Protein AF-0000000074520640 (afdb_homodimer)

Structure (mmCIF, N/CA/C/O backbone):
data_AF-0000000074520640-model_v1
#
loop_
_entity.id
_entity.type
_entity.pdbx_description
1 polymer 'Transcriptional regulator, AbrB family'
#
loop_
_atom_site.group_PDB
_atom_site.id
_atom_site.type_symbol
_atom_site.label_atom_id
_atom_site.label_alt_id
_atom_site.label_comp_id
_atom_site.label_asym_id
_atom_site.label_entity_id
_atom_site.label_seq_id
_atom_site.pdbx_PDB_ins_code
_atom_site.Cartn_x
_atom_site.Cartn_y
_atom_site.Cartn_z
_atom_site.occupancy
_atom_site.B_iso_or_equiv
_atom_site.auth_seq_id
_atom_site.auth_comp_id
_atom_site.auth_asym_id
_atom_site.auth_atom_id
_atom_site.pdbx_PDB_model_num
ATOM 1 N N . MET A 1 1 ? 6.32 -0.187 -14 1 83 1 MET A N 1
ATOM 2 C CA . MET A 1 1 ? 6.047 1.155 -13.492 1 83 1 MET A CA 1
ATOM 3 C C . MET A 1 1 ? 6.273 1.226 -11.992 1 83 1 MET A C 1
ATOM 5 O O . MET A 1 1 ? 5.922 0.298 -11.258 1 83 1 MET A O 1
ATOM 9 N N . THR A 1 2 ? 7.105 2.295 -11.57 1 89 2 THR A N 1
ATOM 10 C CA . THR A 1 2 ? 7.406 2.463 -10.156 1 89 2 THR A CA 1
ATOM 11 C C . THR A 1 2 ? 6.969 3.844 -9.672 1 89 2 THR A C 1
ATOM 13 O O . THR A 1 2 ? 7.141 4.84 -10.383 1 89 2 THR A O 1
ATOM 16 N N . ALA A 1 3 ? 6.32 3.898 -8.547 1 92.44 3 ALA A N 1
ATOM 17 C CA . ALA A 1 3 ? 5.922 5.156 -7.914 1 92.44 3 ALA A CA 1
ATOM 18 C C . ALA A 1 3 ? 6.266 5.16 -6.43 1 92.44 3 ALA A C 1
ATOM 20 O O . ALA A 1 3 ? 6.297 4.105 -5.789 1 92.44 3 ALA A O 1
ATOM 21 N N . VAL A 1 4 ? 6.523 6.355 -5.918 1 92.44 4 VAL A N 1
ATOM 22 C CA . VAL A 1 4 ? 6.922 6.465 -4.52 1 92.44 4 VAL A C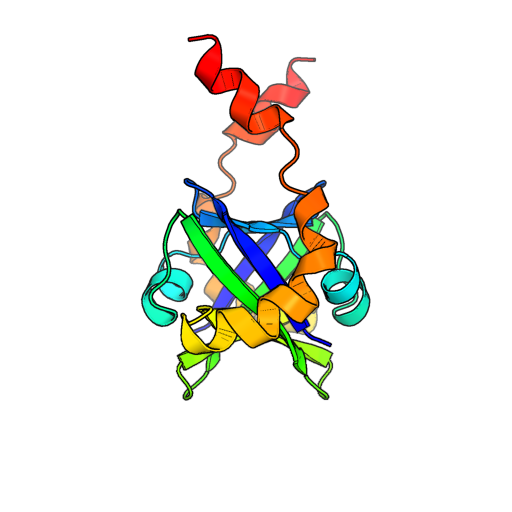A 1
ATOM 23 C C . VAL A 1 4 ? 5.863 7.242 -3.738 1 92.44 4 VAL A C 1
ATOM 25 O O . VAL A 1 4 ? 5.227 8.148 -4.277 1 92.44 4 VAL A O 1
ATOM 28 N N . ALA A 1 5 ? 5.625 6.82 -2.535 1 94.38 5 ALA A N 1
ATOM 29 C CA . ALA A 1 5 ? 4.703 7.512 -1.637 1 94.38 5 ALA A CA 1
ATOM 30 C C . ALA A 1 5 ? 5.25 7.543 -0.211 1 94.38 5 ALA A C 1
ATOM 32 O O . ALA A 1 5 ? 6.047 6.688 0.175 1 94.38 5 ALA A O 1
ATOM 33 N N . LYS A 1 6 ? 4.887 8.539 0.557 1 94.31 6 LYS A N 1
ATOM 34 C CA . LYS A 1 6 ? 5.324 8.711 1.939 1 94.31 6 LYS A CA 1
ATOM 35 C C . LYS A 1 6 ? 4.297 8.141 2.914 1 94.31 6 LYS A C 1
ATOM 37 O O . LYS A 1 6 ? 3.09 8.219 2.672 1 94.31 6 LYS A O 1
ATOM 42 N N . ILE A 1 7 ? 4.812 7.691 3.988 1 95.62 7 ILE A N 1
ATOM 43 C CA . ILE A 1 7 ? 3.936 7.203 5.047 1 95.62 7 ILE A CA 1
ATOM 44 C C . ILE A 1 7 ? 3.648 8.328 6.039 1 95.62 7 ILE A C 1
ATOM 46 O O . ILE A 1 7 ? 4.566 9.039 6.465 1 95.62 7 ILE A O 1
ATOM 50 N N . THR A 1 8 ? 2.383 8.508 6.328 1 94.38 8 THR A N 1
ATOM 51 C CA . THR A 1 8 ? 1.985 9.578 7.242 1 94.38 8 THR A CA 1
ATOM 52 C C . THR A 1 8 ? 2.127 9.125 8.695 1 94.38 8 THR A C 1
ATOM 54 O O . THR A 1 8 ? 2.42 7.957 8.961 1 94.38 8 THR A O 1
ATOM 57 N N . ALA A 1 9 ? 1.961 10.055 9.562 1 93.25 9 ALA A N 1
ATOM 58 C CA . ALA A 1 9 ? 2.068 9.812 11 1 93.25 9 ALA A CA 1
ATOM 59 C C . ALA A 1 9 ? 1.095 8.727 11.445 1 93.25 9 ALA A C 1
ATOM 61 O O . ALA A 1 9 ? 1.384 7.977 12.383 1 93.25 9 ALA A O 1
ATOM 62 N N . LYS A 1 10 ? -0.05 8.555 10.664 1 91.25 10 LYS A N 1
ATOM 63 C CA . LYS A 1 10 ? -1.094 7.609 11.055 1 91.25 10 LYS A CA 1
ATOM 64 C C . LYS A 1 10 ? -0.926 6.277 10.328 1 91.25 10 LYS A C 1
ATOM 66 O O . LYS A 1 10 ? -1.816 5.426 10.375 1 91.25 10 LYS A O 1
ATOM 71 N N . GLY A 1 11 ? 0.143 6.117 9.641 1 94.25 11 GLY A N 1
ATOM 72 C CA . GLY A 1 11 ? 0.408 4.863 8.953 1 94.25 11 GLY A CA 1
ATOM 73 C C . GLY A 1 11 ? -0.325 4.738 7.633 1 94.25 11 GLY A C 1
ATOM 74 O O . GLY A 1 11 ? -0.458 3.639 7.09 1 94.25 11 GLY A O 1
ATOM 75 N N . GLN A 1 12 ? -0.79 5.84 7.18 1 95.06 12 GLN A N 1
ATOM 76 C CA . GLN A 1 12 ? -1.474 5.871 5.891 1 95.06 12 GLN A CA 1
ATOM 77 C C . GLN A 1 12 ? -0.506 6.219 4.762 1 95.06 12 GLN A C 1
ATOM 79 O O . GLN A 1 12 ? 0.564 6.777 5.008 1 95.06 12 GLN A O 1
ATOM 84 N N . THR A 1 13 ? -0.908 5.832 3.627 1 96.56 13 THR A N 1
ATOM 85 C CA . THR A 1 13 ? -0.184 6.188 2.412 1 96.56 13 THR A CA 1
ATOM 86 C C . THR A 1 13 ? -1.148 6.391 1.247 1 96.56 13 THR A C 1
ATOM 88 O O . THR A 1 13 ? -2.307 5.973 1.314 1 96.56 13 THR A O 1
ATOM 91 N N . THR A 1 14 ? -0.686 7.07 0.344 1 95.5 14 THR A N 1
ATOM 92 C CA . THR A 1 14 ? -1.469 7.254 -0.874 1 95.5 14 THR A CA 1
ATOM 93 C C . THR A 1 14 ? -1.124 6.184 -1.905 1 95.5 14 THR A C 1
ATOM 95 O O . THR A 1 14 ? 0.043 5.82 -2.062 1 95.5 14 THR A O 1
ATOM 98 N N . ILE A 1 15 ? -2.141 5.656 -2.471 1 96.62 15 ILE A N 1
ATOM 99 C CA . ILE A 1 15 ? -1.939 4.824 -3.654 1 96.62 15 ILE A CA 1
ATOM 100 C C . ILE A 1 15 ? -1.907 5.703 -4.902 1 96.62 15 ILE A C 1
ATOM 102 O O . ILE A 1 15 ? -2.939 6.227 -5.324 1 96.62 15 ILE A O 1
ATOM 106 N N . PRO A 1 16 ? -0.761 5.875 -5.461 1 95.75 16 PRO A N 1
ATOM 107 C CA . PRO A 1 16 ? -0.67 6.738 -6.641 1 95.75 16 PRO A CA 1
ATOM 108 C C . PRO A 1 16 ? -1.698 6.387 -7.711 1 95.75 16 PRO A C 1
ATOM 110 O O . PRO A 1 16 ? -2.092 5.223 -7.836 1 95.75 16 PRO A O 1
ATOM 113 N N . ALA A 1 17 ? -2.098 7.324 -8.523 1 94 17 ALA A N 1
ATOM 114 C CA . ALA A 1 17 ? -3.16 7.164 -9.516 1 94 17 ALA A CA 1
ATOM 115 C C . ALA A 1 17 ? -2.826 6.055 -10.5 1 94 17 ALA A C 1
ATOM 117 O O . ALA A 1 17 ? -3.691 5.25 -10.859 1 94 17 ALA A O 1
ATOM 118 N N . ASP A 1 18 ? -1.598 6.02 -10.969 1 93.44 18 ASP A N 1
ATOM 119 C CA . ASP A 1 18 ? -1.176 5.008 -11.93 1 93.44 18 ASP A CA 1
ATOM 120 C C . ASP A 1 18 ? -1.261 3.607 -11.32 1 93.44 18 ASP A C 1
ATOM 122 O O . ASP A 1 18 ? -1.607 2.646 -12.016 1 93.44 18 ASP A O 1
ATOM 126 N N . ILE A 1 19 ? -0.91 3.529 -10.031 1 95.94 19 ILE A N 1
ATOM 127 C CA . ILE A 1 19 ? -0.968 2.252 -9.328 1 95.94 19 ILE A CA 1
ATOM 128 C C . ILE A 1 19 ? -2.424 1.831 -9.141 1 95.94 19 ILE A C 1
ATOM 130 O O . ILE A 1 19 ? -2.771 0.667 -9.352 1 95.94 19 ILE A O 1
ATOM 134 N N . ARG A 1 20 ? -3.273 2.836 -8.734 1 97.19 20 ARG A N 1
ATOM 135 C CA . ARG A 1 20 ? -4.695 2.547 -8.586 1 97.19 20 ARG A CA 1
ATOM 136 C C . ARG A 1 20 ? -5.293 2.049 -9.898 1 97.19 20 ARG A C 1
ATOM 138 O O . ARG A 1 20 ? -6.086 1.104 -9.906 1 97.19 20 ARG A O 1
ATOM 145 N N . ALA A 1 21 ? -4.938 2.684 -10.992 1 95.62 21 ALA A N 1
ATOM 146 C CA . ALA A 1 21 ? -5.422 2.279 -12.312 1 95.62 21 ALA A CA 1
ATOM 147 C C . ALA A 1 21 ? -4.988 0.856 -12.641 1 95.62 21 ALA A C 1
ATOM 149 O O . ALA A 1 21 ? -5.789 0.053 -13.125 1 95.62 21 ALA A O 1
ATOM 150 N N . ALA A 1 22 ? -3.721 0.539 -12.359 1 95.75 22 ALA A N 1
ATOM 151 C CA . ALA A 1 22 ? -3.172 -0.781 -12.664 1 95.75 22 ALA A CA 1
ATOM 152 C C . ALA A 1 22 ? -3.855 -1.863 -11.828 1 95.75 22 ALA A C 1
ATOM 154 O O . ALA A 1 22 ? -4.078 -2.977 -12.312 1 95.75 22 ALA A O 1
ATOM 155 N N . LEU A 1 23 ? -4.145 -1.538 -10.625 1 96.44 23 LEU A N 1
ATOM 156 C CA . LEU A 1 23 ? -4.777 -2.477 -9.703 1 96.44 23 LEU A CA 1
ATOM 157 C C . LEU A 1 23 ? -6.277 -2.549 -9.945 1 96.44 23 LEU A C 1
ATOM 159 O O . LEU A 1 23 ? -6.957 -3.422 -9.398 1 96.44 23 LEU A O 1
ATOM 163 N N . HIS A 1 24 ? -6.828 -1.531 -10.688 1 96.44 24 HIS A N 1
ATOM 164 C CA . HIS A 1 24 ? -8.266 -1.407 -10.914 1 96.44 24 HIS A CA 1
ATOM 165 C C . HIS A 1 24 ? -9.016 -1.213 -9.602 1 96.44 24 HIS A C 1
ATOM 167 O O . HIS A 1 24 ? -9.992 -1.915 -9.336 1 96.44 24 HIS A O 1
ATOM 173 N N . VAL A 1 25 ? -8.461 -0.316 -8.828 1 96.75 25 VAL A N 1
ATOM 174 C CA . VAL A 1 25 ? -9.102 -0.019 -7.555 1 96.75 25 VAL A CA 1
ATOM 175 C C . VAL A 1 25 ? -9.406 1.475 -7.461 1 96.75 25 VAL A C 1
ATOM 177 O O . VAL A 1 25 ? -8.789 2.283 -8.164 1 96.75 25 VAL A O 1
ATOM 180 N N . GLY A 1 26 ? -10.359 1.818 -6.602 1 95.44 26 GLY A N 1
ATOM 181 C CA . GLY A 1 26 ? -10.766 3.182 -6.312 1 95.44 26 GLY A CA 1
ATOM 182 C C . GLY A 1 26 ? -11.336 3.352 -4.918 1 95.44 26 GLY A C 1
ATOM 183 O O . GLY A 1 26 ? -11.281 2.428 -4.105 1 95.44 26 GLY A O 1
ATOM 184 N N . PRO A 1 27 ? -11.789 4.586 -4.617 1 94.75 27 PRO A N 1
ATOM 185 C CA . PRO A 1 27 ? -12.383 4.855 -3.307 1 94.75 27 PRO A CA 1
ATOM 186 C C . PRO A 1 27 ? -13.453 3.826 -2.926 1 94.75 27 PRO A C 1
ATOM 188 O O . PRO A 1 27 ? -14.312 3.49 -3.742 1 94.75 27 PRO A O 1
ATOM 191 N N . GLY A 1 28 ? -13.344 3.338 -1.733 1 93.25 28 GLY A N 1
ATOM 192 C CA . GLY A 1 28 ? -14.328 2.387 -1.245 1 93.25 28 GLY A CA 1
ATOM 193 C C . GLY A 1 28 ? -13.914 0.942 -1.446 1 93.25 28 GLY A C 1
ATOM 194 O O . GLY A 1 28 ? -14.461 0.039 -0.809 1 93.25 28 GL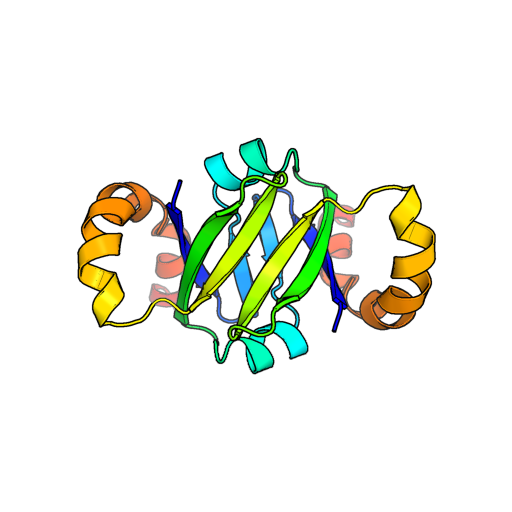Y A O 1
ATOM 195 N N . ASP A 1 29 ? -12.961 0.672 -2.303 1 93.06 29 ASP A N 1
ATOM 196 C CA . ASP A 1 29 ? -12.492 -0.688 -2.555 1 93.06 29 ASP A CA 1
ATOM 197 C C . ASP A 1 29 ? -11.602 -1.181 -1.421 1 93.06 29 ASP A C 1
ATOM 199 O 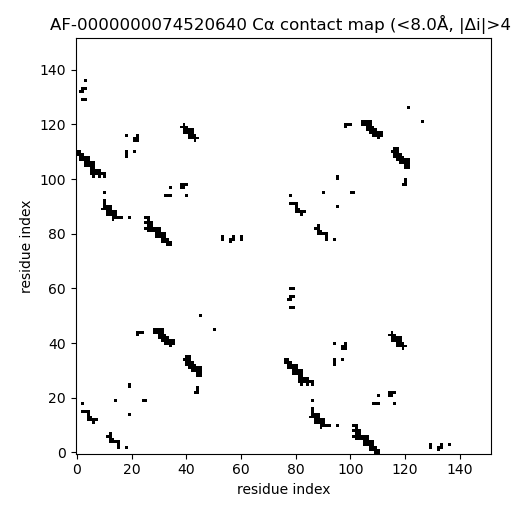O . ASP A 1 29 ? -11.023 -0.377 -0.683 1 93.06 29 ASP A O 1
ATOM 203 N N . LEU A 1 30 ? -11.562 -2.523 -1.33 1 92.81 30 LEU A N 1
ATOM 204 C CA . LEU A 1 30 ? -10.68 -3.182 -0.371 1 92.81 30 LEU A CA 1
ATOM 205 C C . LEU A 1 30 ? -9.453 -3.758 -1.066 1 92.81 30 LEU A C 1
ATOM 207 O O . LEU A 1 30 ? -9.555 -4.305 -2.168 1 92.81 30 LEU A O 1
ATOM 211 N N . ILE A 1 31 ? -8.367 -3.582 -0.391 1 95.25 31 ILE A N 1
ATOM 212 C CA . ILE A 1 31 ? -7.137 -4.184 -0.901 1 95.25 31 ILE A CA 1
ATOM 213 C C . ILE A 1 31 ? -6.559 -5.141 0.141 1 95.25 31 ILE A C 1
ATOM 215 O O . ILE A 1 31 ? -6.727 -4.93 1.345 1 95.25 31 ILE A O 1
ATOM 219 N N . ALA A 1 32 ? -5.949 -6.168 -0.288 1 94.62 32 ALA A N 1
ATOM 220 C CA . ALA A 1 32 ? -5.273 -7.148 0.558 1 94.62 32 ALA A CA 1
ATOM 221 C C . ALA A 1 32 ? -3.764 -6.938 0.545 1 94.62 32 ALA A C 1
ATOM 223 O O . ALA A 1 32 ? -3.16 -6.781 -0.519 1 94.62 32 ALA A O 1
ATOM 224 N N . TRP A 1 33 ? -3.256 -6.859 1.694 1 95.81 33 TRP A N 1
ATOM 225 C CA . TRP A 1 33 ? -1.812 -6.816 1.907 1 95.81 33 TRP A CA 1
ATOM 226 C C . TRP A 1 33 ? -1.271 -8.203 2.24 1 95.81 33 TRP A C 1
ATOM 228 O O . TRP A 1 33 ? -1.774 -8.875 3.145 1 95.81 33 TRP A O 1
ATOM 238 N N . GLU A 1 34 ? -0.249 -8.594 1.498 1 95 34 GLU A N 1
ATOM 239 C CA . GLU A 1 34 ? 0.424 -9.859 1.759 1 95 34 GLU A CA 1
ATOM 240 C C . GLU A 1 34 ? 1.938 -9.68 1.822 1 95 34 GLU A C 1
ATOM 242 O O . GLU A 1 34 ? 2.533 -9.07 0.931 1 95 34 GLU A O 1
ATOM 247 N N . ILE A 1 35 ? 2.512 -10.289 2.859 1 96.38 35 ILE A N 1
ATOM 248 C CA . ILE A 1 35 ? 3.961 -10.18 2.986 1 96.38 35 ILE A CA 1
ATOM 249 C C . ILE A 1 35 ? 4.637 -11.266 2.15 1 96.38 35 ILE A C 1
ATOM 251 O O . ILE A 1 35 ? 4.27 -12.438 2.24 1 96.38 35 ILE A O 1
ATOM 255 N N . GLU A 1 36 ? 5.59 -10.828 1.33 1 95.38 36 GLU A N 1
ATOM 256 C CA . GLU A 1 36 ? 6.355 -11.742 0.488 1 95.38 36 GLU A CA 1
ATOM 257 C C . GLU A 1 36 ? 7.641 -12.188 1.182 1 95.38 36 GLU A C 1
ATOM 259 O O . GLU A 1 36 ? 8.141 -11.5 2.076 1 95.38 36 GLU A O 1
ATOM 264 N N . PRO A 1 37 ? 8.164 -13.289 0.735 1 93.25 37 PRO A N 1
ATOM 265 C CA . PRO A 1 37 ? 9.383 -13.812 1.357 1 93.25 37 PRO A CA 1
ATOM 266 C C . PRO A 1 37 ? 10.578 -12.883 1.188 1 93.25 37 PRO A C 1
ATOM 268 O O . PRO A 1 37 ? 11.516 -12.914 1.994 1 93.25 37 PRO A O 1
ATOM 271 N N . ASP A 1 38 ? 10.523 -12.102 0.126 1 92.69 38 ASP A N 1
ATOM 272 C CA . ASP A 1 38 ? 11.656 -11.219 -0.135 1 92.69 38 ASP A CA 1
ATOM 273 C C . ASP A 1 38 ? 11.594 -9.977 0.753 1 92.69 38 ASP A C 1
ATOM 275 O O . ASP A 1 38 ? 12.438 -9.086 0.643 1 92.69 38 ASP A O 1
ATOM 279 N N . GLY A 1 39 ? 10.586 -9.82 1.601 1 93.06 39 GLY A N 1
ATOM 280 C CA . GLY A 1 39 ? 10.477 -8.711 2.531 1 93.06 39 GLY A CA 1
ATOM 281 C C . GLY A 1 39 ? 9.594 -7.59 2.02 1 93.06 39 GLY A C 1
ATOM 282 O O . GLY A 1 39 ? 9.383 -6.59 2.709 1 93.06 39 GLY A O 1
ATOM 283 N N . SER A 1 40 ? 9.055 -7.781 0.842 1 96.69 40 SER A N 1
ATOM 284 C CA . SER A 1 40 ? 8.133 -6.809 0.265 1 96.69 40 SER A CA 1
ATOM 285 C C . SER A 1 40 ? 6.684 -7.195 0.531 1 96.69 40 SER A C 1
ATOM 287 O O . SER A 1 40 ? 6.414 -8.273 1.072 1 96.69 40 SER A O 1
ATOM 289 N N . ALA A 1 41 ? 5.836 -6.289 0.317 1 97.75 41 ALA A N 1
ATOM 290 C CA . ALA A 1 41 ? 4.406 -6.566 0.437 1 97.75 41 ALA A CA 1
ATOM 291 C C . ALA A 1 41 ? 3.736 -6.59 -0.934 1 97.75 41 ALA A C 1
ATOM 293 O O . ALA A 1 41 ? 4 -5.73 -1.776 1 97.75 41 ALA A O 1
ATOM 294 N N . ARG A 1 42 ? 2.934 -7.551 -1.101 1 97.5 42 ARG A N 1
ATOM 295 C CA . ARG A 1 42 ? 2.09 -7.613 -2.289 1 97.5 42 ARG A CA 1
ATOM 296 C C . ARG A 1 42 ? 0.696 -7.066 -2.002 1 97.5 42 ARG A C 1
ATOM 298 O O . ARG A 1 42 ? 0.084 -7.418 -0.99 1 97.5 42 ARG A O 1
ATOM 305 N N . VAL A 1 43 ? 0.239 -6.168 -2.82 1 97.25 43 VAL A N 1
ATOM 306 C CA . VAL A 1 43 ? -1.075 -5.551 -2.672 1 97.25 43 VAL A CA 1
ATOM 307 C C . VAL A 1 43 ? -1.948 -5.902 -3.875 1 97.25 43 VAL A C 1
ATOM 309 O O . VAL A 1 43 ? -1.516 -5.773 -5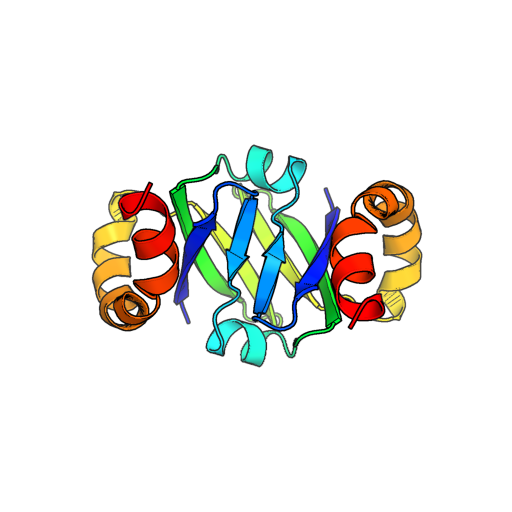.023 1 97.25 43 VAL A O 1
ATOM 312 N N . ARG A 1 44 ? -3.148 -6.34 -3.658 1 96 44 ARG A N 1
ATOM 313 C CA . ARG A 1 44 ? -4.094 -6.652 -4.727 1 96 44 ARG A CA 1
ATOM 314 C C . ARG A 1 44 ? -5.516 -6.273 -4.324 1 96 44 ARG A C 1
ATOM 316 O O . ARG A 1 44 ? -5.828 -6.176 -3.135 1 96 44 ARG A O 1
ATOM 323 N N . ARG A 1 45 ? -6.277 -6.094 -5.297 1 95.19 45 ARG A N 1
ATOM 324 C CA . ARG A 1 45 ? -7.691 -5.84 -5.059 1 95.19 45 ARG A CA 1
ATOM 325 C C . ARG A 1 45 ? -8.383 -7.07 -4.477 1 95.19 45 ARG A C 1
ATOM 327 O O . ARG A 1 45 ? -8.156 -8.188 -4.941 1 95.19 45 ARG A O 1
ATOM 334 N N . VAL A 1 46 ? -9.141 -6.832 -3.408 1 92.12 46 VAL A N 1
ATOM 335 C CA . VAL A 1 46 ? -9.93 -7.922 -2.84 1 92.12 46 VAL A CA 1
ATOM 336 C C . VAL A 1 46 ? -11.102 -8.242 -3.758 1 92.12 46 VAL A C 1
ATOM 338 O O . VAL A 1 46 ? -11.852 -7.34 -4.152 1 92.12 46 VAL A O 1
ATOM 341 N N . GLN A 1 47 ? -11.164 -9.461 -4.133 1 85.81 47 GLN A N 1
ATOM 342 C CA . GLN A 1 47 ? -12.281 -9.922 -4.945 1 85.81 47 GLN A CA 1
ATOM 343 C C . GLN A 1 47 ? -13.359 -10.57 -4.078 1 85.81 47 GLN A C 1
ATOM 345 O O . GLN A 1 47 ? -13.078 -11.008 -2.959 1 85.81 47 GLN A O 1
ATOM 350 N N . PRO A 1 48 ? -14.547 -10.508 -4.539 1 79.19 48 PRO A N 1
ATOM 351 C CA . PRO A 1 48 ? -15.656 -11.109 -3.789 1 79.19 48 PRO A CA 1
ATOM 352 C C . PRO A 1 48 ? -15.344 -12.523 -3.311 1 79.19 48 PRO A C 1
ATOM 354 O O . PRO A 1 48 ? -15.734 -12.906 -2.207 1 79.19 48 PRO A O 1
ATOM 357 N N . LEU A 1 49 ? -14.609 -13.281 -4.148 1 75.25 49 LEU A N 1
ATOM 358 C CA . LEU A 1 49 ? -14.312 -14.664 -3.791 1 75.25 49 LEU A CA 1
ATOM 359 C C . LEU A 1 49 ? -13.32 -14.727 -2.635 1 75.25 49 LEU A C 1
ATOM 361 O O . LEU A 1 49 ? -13.242 -15.742 -1.935 1 75.25 49 LEU A O 1
ATOM 365 N N . ASP A 1 50 ? -12.688 -13.641 -2.467 1 72.75 50 ASP A N 1
ATOM 366 C CA . ASP A 1 50 ? -11.703 -13.539 -1.4 1 72.75 50 ASP A CA 1
ATOM 367 C C . ASP A 1 50 ? -12.367 -13.242 -0.059 1 72.75 50 ASP A C 1
ATOM 369 O O . ASP A 1 50 ? -11.773 -13.469 0.998 1 72.75 50 ASP A O 1
ATOM 373 N N . ILE A 1 51 ? -13.531 -12.664 -0.178 1 66.25 51 ILE A N 1
ATOM 374 C CA . ILE A 1 51 ? -14.18 -12.023 0.962 1 66.25 51 ILE A CA 1
ATOM 375 C C . ILE A 1 51 ? -14.383 -13.047 2.078 1 66.25 51 ILE A C 1
ATOM 377 O O . ILE A 1 51 ? -14.172 -12.742 3.254 1 66.25 51 ILE A O 1
ATOM 381 N N . GLU A 1 52 ? -14.68 -14.172 1.656 1 65.06 52 GLU A N 1
ATOM 382 C CA . GLU A 1 52 ? -14.898 -15.172 2.695 1 65.06 52 GLU A CA 1
ATOM 383 C C . GLU A 1 52 ? -13.602 -15.484 3.438 1 65.06 52 GLU A C 1
ATOM 385 O O . GLU A 1 52 ? -13.602 -15.625 4.664 1 65.06 52 GLU A O 1
ATOM 390 N N . TYR A 1 53 ? -12.68 -15.648 2.607 1 67.81 53 TYR A N 1
ATOM 391 C CA . TYR A 1 53 ? -11.367 -15.969 3.158 1 67.81 53 TYR A CA 1
ATOM 392 C C . TYR A 1 53 ? -10.828 -14.805 3.984 1 67.81 53 TYR A C 1
ATOM 394 O O . TYR A 1 53 ? -10.297 -15.008 5.078 1 67.81 53 TYR A O 1
ATOM 402 N N . LEU A 1 54 ? -11.094 -13.641 3.506 1 68.5 54 LEU A N 1
ATOM 403 C CA . LEU A 1 54 ? -10.578 -12.438 4.148 1 68.5 54 LEU A CA 1
ATOM 404 C C . LEU A 1 54 ? -11.383 -12.102 5.398 1 68.5 54 LEU A C 1
ATOM 406 O O . LEU A 1 54 ? -10.836 -11.578 6.371 1 68.5 54 LEU A O 1
ATOM 410 N N . LYS A 1 55 ? -12.719 -12.234 5.355 1 63.66 55 LYS A N 1
ATOM 411 C CA . LYS A 1 55 ? -13.57 -12.055 6.531 1 63.66 55 LYS A CA 1
ATOM 412 C C . LYS A 1 55 ? -13.055 -12.867 7.715 1 63.66 55 LYS A C 1
ATOM 414 O O . LYS A 1 55 ? -13.125 -12.422 8.859 1 63.66 55 LYS A O 1
ATOM 419 N N . ALA A 1 56 ? -12.688 -13.898 7.289 1 59.72 56 ALA A N 1
ATOM 420 C CA . ALA A 1 56 ? -12.148 -14.758 8.336 1 59.72 56 ALA A CA 1
ATOM 421 C C . ALA A 1 56 ? -10.875 -14.164 8.93 1 59.72 56 ALA A C 1
ATOM 423 O O . ALA A 1 56 ? -10.633 -14.273 10.133 1 59.72 56 ALA A O 1
ATOM 424 N N . VAL A 1 57 ? -10.312 -13.5 8.008 1 56.91 57 VAL A N 1
ATOM 425 C CA . VAL A 1 57 ? -9.055 -12.891 8.438 1 56.91 57 VAL A CA 1
ATOM 426 C C . VAL A 1 57 ? -9.328 -11.492 9 1 56.91 57 VAL A C 1
ATOM 428 O O . VAL A 1 57 ? -8.68 -11.07 9.961 1 56.91 57 VAL A O 1
ATOM 431 N N . GLU A 1 58 ? -10.258 -10.641 8.211 1 55 58 GLU A N 1
ATOM 432 C CA . GLU A 1 58 ? -10.664 -9.305 8.641 1 55 58 GLU A CA 1
ATOM 433 C C . GLU A 1 58 ? -11.344 -9.344 10.008 1 55 58 GLU A C 1
ATOM 435 O O . GLU A 1 58 ? -11.391 -8.336 10.719 1 55 58 GLU A O 1
ATOM 440 N N . GLY A 1 59 ? -12.125 -10.336 10.258 1 50.16 59 GLY A N 1
ATOM 441 C CA . GLY A 1 59 ? -12.727 -10.258 11.578 1 50.16 59 GLY A CA 1
ATOM 442 C C . GLY A 1 59 ? -11.914 -9.43 12.555 1 50.16 59 GLY A C 1
ATOM 443 O O . GLY A 1 59 ? -12.461 -8.891 13.516 1 50.16 59 GLY A O 1
ATOM 444 N N . THR A 1 60 ? -10.75 -9.469 12.352 1 42.25 60 THR A N 1
ATOM 445 C CA . THR A 1 60 ? -9.977 -8.742 13.352 1 42.25 60 THR A CA 1
ATOM 446 C C . THR A 1 60 ? -9.852 -7.266 12.977 1 42.25 60 THR A C 1
ATOM 448 O O . THR A 1 60 ? -9.547 -6.426 13.828 1 42.25 60 THR A O 1
ATOM 451 N N . LEU A 1 61 ? -9.898 -6.934 11.719 1 44.47 61 LEU A N 1
ATOM 452 C CA . LEU A 1 61 ? -9.625 -5.539 11.383 1 44.47 61 LEU A CA 1
ATOM 453 C C . LEU A 1 61 ? -10.867 -4.68 11.578 1 44.47 61 LEU A C 1
ATOM 455 O O . LEU A 1 61 ? -10.852 -3.48 11.289 1 44.47 61 LEU A O 1
ATOM 459 N N . SER A 1 62 ? -12.062 -5.164 11.672 1 44.22 62 SER A N 1
ATOM 460 C CA . SER A 1 62 ? -13.297 -4.398 11.828 1 44.22 62 SER A CA 1
ATOM 461 C C . SER A 1 62 ? -13.117 -3.252 12.82 1 44.22 62 SER A C 1
ATOM 463 O O . SER A 1 62 ? -13.992 -2.395 12.953 1 44.22 62 SER A O 1
ATOM 465 N N . GLU A 1 63 ? -12.258 -3.498 13.695 1 38.59 63 GLU A N 1
ATOM 466 C CA . GLU A 1 63 ? -12.336 -2.443 14.695 1 38.59 63 GLU A CA 1
ATOM 467 C C . GLU A 1 63 ? -11.914 -1.096 14.117 1 38.59 63 GLU A C 1
ATOM 469 O O . GLU A 1 63 ? -12.133 -0.052 14.742 1 38.59 63 GLU A O 1
ATOM 474 N N . TRP A 1 64 ? -11.148 -1.139 13.094 1 42.5 64 TRP A N 1
ATOM 475 C CA . TRP A 1 64 ? -10.477 0.118 12.789 1 42.5 64 TRP A CA 1
ATOM 476 C C . TRP A 1 64 ? -11.414 1.08 12.07 1 42.5 64 TRP A C 1
ATOM 478 O O . TRP A 1 64 ? -10.984 2.121 11.57 1 42.5 64 TRP A O 1
ATOM 488 N N . THR A 1 65 ? -12.625 0.653 11.562 1 40.59 65 THR A N 1
ATOM 489 C CA . THR A 1 65 ? -13.57 1.679 11.141 1 40.59 65 THR A CA 1
ATOM 490 C C . THR A 1 65 ? -13.773 2.717 12.242 1 40.59 65 THR A C 1
ATOM 492 O O . THR A 1 65 ? -14.391 2.43 13.266 1 40.59 65 THR A O 1
ATOM 495 N N . SER A 1 66 ? -12.75 3.279 12.656 1 35.91 66 SER A N 1
ATOM 496 C CA . SER A 1 66 ? -13.055 4.266 13.688 1 35.91 66 SER A CA 1
ATOM 497 C C . SER A 1 66 ? -14.266 5.113 13.297 1 35.91 66 SER A C 1
ATOM 499 O O . SER A 1 66 ? -14.383 5.539 12.141 1 35.91 66 SER A O 1
ATOM 501 N N . PRO A 1 67 ? -15.484 4.836 13.828 1 33.97 67 PRO A N 1
ATOM 502 C CA . PRO A 1 67 ? -16.688 5.676 13.812 1 33.97 67 PRO A CA 1
ATOM 503 C C . PRO A 1 67 ? -16.359 7.168 13.727 1 33.97 67 PRO A C 1
ATOM 505 O O . PRO A 1 67 ? -17.25 7.977 13.422 1 33.97 67 PRO A O 1
ATOM 508 N N . ALA A 1 68 ? -15.227 7.5 14.094 1 36.62 68 ALA A N 1
ATOM 509 C CA . ALA A 1 68 ? -15.008 8.938 14.188 1 36.62 68 ALA A CA 1
ATOM 510 C C . ALA A 1 68 ? -15.07 9.594 12.812 1 36.62 68 ALA A C 1
ATOM 512 O O . ALA A 1 68 ? -15.344 10.789 12.695 1 36.62 68 ALA A O 1
ATOM 513 N N . ASP A 1 69 ? -14.664 8.938 11.812 1 35.41 69 ASP A N 1
ATOM 514 C CA . ASP A 1 69 ? -14.766 9.68 10.562 1 35.41 69 ASP A CA 1
ATOM 515 C C . ASP A 1 69 ? -16.188 9.656 10.023 1 35.41 69 ASP A C 1
ATOM 517 O O . ASP A 1 69 ? -16.547 10.461 9.164 1 35.41 69 ASP A O 1
ATOM 521 N N . GLU A 1 70 ? -16.906 8.633 10.297 1 35.69 70 GLU A N 1
ATOM 522 C CA . GLU A 1 70 ? -18.297 8.617 9.812 1 35.69 70 GLU A CA 1
ATOM 523 C C . GLU A 1 70 ? -19.125 9.695 10.5 1 35.69 70 GLU A C 1
ATOM 525 O O . GLU A 1 70 ? -20.125 10.164 9.945 1 35.69 70 GLU A O 1
ATOM 530 N N . GLU A 1 71 ? -18.938 9.898 11.797 1 36 71 GLU A N 1
ATOM 531 C CA . GLU A 1 71 ? -19.781 10.805 12.57 1 36 71 GLU A CA 1
ATOM 532 C C . GLU A 1 71 ? -19.656 12.242 12.062 1 36 71 GLU A C 1
ATOM 534 O O . GLU A 1 71 ? -20.562 13.055 12.258 1 36 71 GLU A O 1
ATOM 539 N N . ALA A 1 72 ? -18.547 12.664 11.422 1 36 72 ALA A N 1
ATOM 540 C CA . ALA A 1 72 ? -18.531 14.062 11 1 36 72 ALA A CA 1
ATOM 541 C C . ALA A 1 72 ? -19.531 14.305 9.875 1 36 72 ALA A C 1
ATOM 543 O O . ALA A 1 72 ? -19.969 15.445 9.656 1 36 72 ALA A O 1
ATOM 544 N N . TYR A 1 73 ? -19.844 13.273 9.00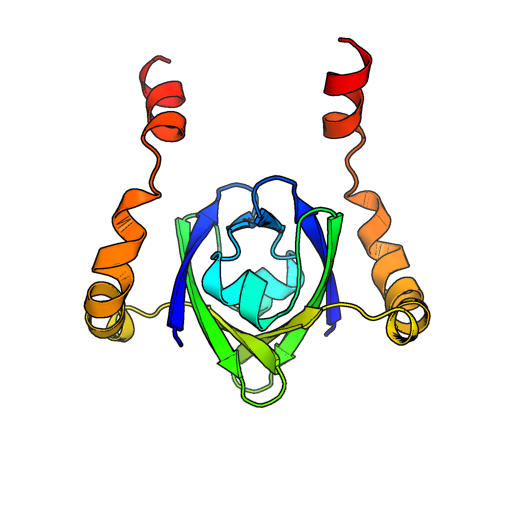8 1 37.16 73 TYR A N 1
ATOM 545 C CA . TYR A 1 73 ? -20.828 13.586 7.984 1 37.16 73 TYR A CA 1
ATOM 546 C C . TYR A 1 73 ? -22.25 13.594 8.562 1 37.16 73 TYR A C 1
ATOM 548 O O . TYR A 1 73 ? -23.156 14.164 7.969 1 37.16 73 TYR A O 1
ATOM 556 N N . ARG A 1 74 ? -22.484 12.75 9.484 1 33.5 74 ARG A N 1
ATOM 557 C CA . ARG A 1 74 ? -23.891 12.742 9.875 1 33.5 74 ARG A CA 1
ATOM 558 C C . ARG A 1 74 ? -24.328 14.117 10.375 1 33.5 74 ARG A C 1
ATOM 560 O O . ARG A 1 74 ? -25.484 14.5 10.211 1 33.5 74 ARG A O 1
ATOM 567 N N . ASP A 1 75 ? -23.344 14.742 11.055 1 34.09 75 ASP A N 1
ATOM 568 C CA . ASP A 1 75 ? -23.906 15.938 11.664 1 34.09 75 ASP A CA 1
ATOM 569 C C . ASP A 1 75 ? -24.062 17.047 10.641 1 34.09 75 ASP A C 1
ATOM 571 O O . ASP A 1 75 ? -24.469 18.172 10.984 1 34.09 75 ASP A O 1
ATOM 575 N N . LEU A 1 76 ? -23.641 16.781 9.305 1 32.34 76 LEU A N 1
ATOM 576 C CA . LEU A 1 76 ? -24.141 17.906 8.508 1 32.34 76 LEU A CA 1
ATOM 577 C C . LEU A 1 76 ? -25.594 17.703 8.125 1 32.34 76 LEU A C 1
ATOM 579 O O . LEU A 1 76 ? -26.062 16.562 8.016 1 32.34 76 LEU A O 1
ATOM 583 N N . MET B 1 1 ? 1.336 -13.844 5.883 1 83 1 MET B N 1
ATOM 584 C CA . MET B 1 1 ? 0.423 -12.961 6.605 1 83 1 MET B CA 1
ATOM 585 C C . MET B 1 1 ? -0.334 -12.055 5.641 1 83 1 MET B C 1
ATOM 587 O O . MET B 1 1 ? 0.239 -11.555 4.668 1 83 1 MET B O 1
ATOM 591 N N . THR B 1 2 ? -1.737 -12.047 5.816 1 88.94 2 THR B N 1
ATOM 592 C CA . THR B 1 2 ? -2.572 -11.227 4.945 1 88.94 2 THR B CA 1
ATOM 593 C C . THR B 1 2 ? -3.412 -10.25 5.762 1 88.94 2 THR B C 1
ATOM 595 O O . THR B 1 2 ? -3.93 -10.602 6.82 1 88.94 2 THR B O 1
ATOM 598 N N . ALA B 1 3 ? -3.469 -9.023 5.336 1 92.19 3 ALA B N 1
ATOM 599 C CA . ALA B 1 3 ? -4.301 -7.996 5.965 1 92.19 3 ALA B CA 1
ATOM 600 C C . ALA B 1 3 ? -5.07 -7.195 4.918 1 92.19 3 ALA B C 1
ATOM 602 O O . ALA B 1 3 ? -4.613 -7.043 3.783 1 92.19 3 ALA B O 1
ATOM 603 N N . VAL B 1 4 ? -6.238 -6.711 5.332 1 92.31 4 VAL B N 1
ATOM 604 C CA . VAL B 1 4 ? -7.086 -5.984 4.395 1 92.31 4 VAL B CA 1
ATOM 605 C C . VAL B 1 4 ? -7.23 -4.535 4.844 1 92.31 4 VAL B C 1
ATOM 607 O O . VAL B 1 4 ? -7.238 -4.246 6.043 1 92.31 4 VAL B O 1
ATOM 610 N N . ALA B 1 5 ? -7.234 -3.643 3.904 1 94.19 5 ALA B N 1
ATOM 611 C CA . ALA B 1 5 ? -7.453 -2.225 4.172 1 94.19 5 ALA B CA 1
ATOM 612 C C . ALA B 1 5 ? -8.352 -1.596 3.109 1 94.19 5 ALA B C 1
ATOM 614 O O . ALA B 1 5 ? -8.422 -2.086 1.98 1 94.19 5 ALA B O 1
ATOM 615 N N . LYS B 1 6 ? -9.078 -0.562 3.455 1 94.06 6 LYS B N 1
ATOM 616 C CA . LYS B 1 6 ? -9.984 0.142 2.553 1 94.06 6 LYS B CA 1
ATOM 617 C C . LYS B 1 6 ? -9.312 1.366 1.941 1 94.06 6 LYS B C 1
ATOM 619 O O . LYS B 1 6 ? -8.508 2.033 2.598 1 94.06 6 LYS B O 1
ATOM 624 N N . ILE B 1 7 ? -9.734 1.652 0.774 1 95.56 7 ILE B N 1
ATOM 625 C CA . ILE B 1 7 ? -9.242 2.855 0.111 1 95.56 7 ILE B CA 1
ATOM 626 C C . ILE B 1 7 ? -10.188 4.02 0.385 1 95.56 7 ILE B C 1
ATOM 628 O O . ILE B 1 7 ? -11.406 3.879 0.265 1 95.56 7 ILE B O 1
ATOM 632 N N . THR B 1 8 ? -9.609 5.109 0.816 1 94.25 8 THR B N 1
ATOM 633 C CA . THR B 1 8 ? -10.414 6.281 1.137 1 94.25 8 THR B CA 1
ATOM 634 C C . THR B 1 8 ? -10.742 7.074 -0.125 1 94.25 8 THR B C 1
ATOM 636 O O . THR B 1 8 ? -10.242 6.766 -1.207 1 94.25 8 THR B O 1
ATOM 639 N N . ALA B 1 9 ? -11.586 8.023 0.032 1 93.12 9 ALA B N 1
ATOM 640 C CA . ALA B 1 9 ? -12.023 8.883 -1.06 1 93.12 9 ALA B CA 1
ATOM 641 C C . ALA B 1 9 ? -10.836 9.578 -1.725 1 93.12 9 ALA B C 1
ATOM 643 O O . ALA B 1 9 ? -10.859 9.844 -2.928 1 93.12 9 ALA B O 1
ATOM 644 N N . LYS B 1 10 ? -9.703 9.766 -0.936 1 91.31 10 LYS B N 1
ATOM 645 C CA . LYS B 1 10 ? -8.547 10.5 -1.438 1 91.31 10 LYS B CA 1
ATOM 646 C C . LYS B 1 10 ? -7.484 9.547 -1.982 1 91.31 10 LYS B C 1
ATOM 648 O O . LYS B 1 10 ? -6.359 9.961 -2.27 1 91.31 10 LYS B O 1
ATOM 653 N N . GLY B 1 11 ? -7.805 8.297 -2.072 1 94.31 11 GLY B N 1
ATOM 654 C CA . GLY B 1 11 ? -6.871 7.328 -2.619 1 94.31 11 GLY B CA 1
ATOM 655 C C . GLY B 1 11 ? -5.824 6.879 -1.618 1 94.31 11 GLY B C 1
ATOM 656 O O . GLY B 1 11 ? -4.789 6.32 -1.999 1 94.31 11 GLY B O 1
ATOM 657 N N . GLN B 1 12 ? -6.105 7.152 -0.402 1 95.19 12 GLN B N 1
ATOM 658 C CA . GLN B 1 12 ? -5.207 6.734 0.668 1 95.19 12 GLN B CA 1
ATOM 659 C C . GLN B 1 12 ? -5.633 5.387 1.249 1 95.19 12 GLN B C 1
ATOM 661 O O . GLN B 1 12 ? -6.785 4.973 1.088 1 95.19 12 GLN B O 1
ATOM 666 N N . THR B 1 13 ? -4.691 4.77 1.833 1 96.5 13 THR B N 1
ATOM 667 C CA . THR B 1 13 ? -4.934 3.533 2.566 1 96.5 13 THR B CA 1
ATOM 668 C C . THR B 1 13 ? -4.02 3.436 3.785 1 96.5 13 THR B C 1
ATOM 670 O O . THR B 1 13 ? -3.033 4.164 3.885 1 96.5 13 THR B O 1
ATOM 673 N N . THR B 1 14 ? -4.441 2.678 4.656 1 95.44 14 THR B N 1
ATOM 674 C CA . THR B 1 14 ? -3.609 2.414 5.824 1 95.44 14 THR B CA 1
ATOM 675 C C . THR B 1 14 ? -2.729 1.189 5.598 1 95.44 14 THR B C 1
ATOM 677 O O . THR B 1 14 ? -3.176 0.195 5.02 1 95.44 14 THR B O 1
ATOM 680 N N . ILE B 1 15 ? -1.524 1.339 5.945 1 96.56 15 ILE B N 1
ATOM 681 C CA . ILE B 1 15 ? -0.654 0.17 6.023 1 96.56 15 ILE B CA 1
ATOM 682 C C . ILE B 1 15 ? -0.804 -0.495 7.391 1 96.56 15 ILE B C 1
ATOM 684 O O . ILE B 1 15 ? -0.343 0.039 8.398 1 96.56 15 ILE B O 1
ATOM 688 N N . PRO B 1 16 ? -1.434 -1.6 7.438 1 95.62 16 PRO B N 1
ATOM 689 C CA . PRO B 1 16 ? -1.637 -2.262 8.727 1 95.62 16 PRO B CA 1
ATOM 690 C C . PRO B 1 16 ? -0.345 -2.4 9.531 1 95.62 16 PRO B C 1
ATOM 692 O O . PRO B 1 16 ? 0.737 -2.514 8.953 1 95.62 16 PRO B O 1
ATOM 695 N N . ALA B 1 17 ? -0.432 -2.455 10.82 1 93.88 17 ALA B N 1
ATOM 696 C CA . ALA B 1 17 ? 0.718 -2.461 11.727 1 93.88 17 ALA B CA 1
ATOM 697 C C . ALA B 1 17 ? 1.629 -3.652 11.445 1 93.88 17 ALA B C 1
ATOM 699 O O . ALA B 1 17 ? 2.854 -3.516 11.43 1 93.88 17 ALA B O 1
ATOM 700 N N . ASP B 1 18 ? 1.036 -4.812 11.258 1 93.31 18 ASP B N 1
ATOM 701 C CA . ASP B 1 18 ? 1.814 -6.02 10.992 1 93.31 18 ASP B CA 1
ATOM 702 C C . ASP B 1 18 ? 2.588 -5.898 9.68 1 93.31 18 ASP B C 1
ATOM 704 O O . ASP B 1 18 ? 3.715 -6.391 9.57 1 93.31 18 ASP B O 1
ATOM 708 N N . ILE B 1 19 ? 1.95 -5.258 8.695 1 95.81 19 ILE B N 1
ATOM 709 C CA . ILE B 1 19 ? 2.59 -5.059 7.398 1 95.81 19 ILE B CA 1
ATOM 710 C C . ILE B 1 19 ? 3.73 -4.051 7.535 1 95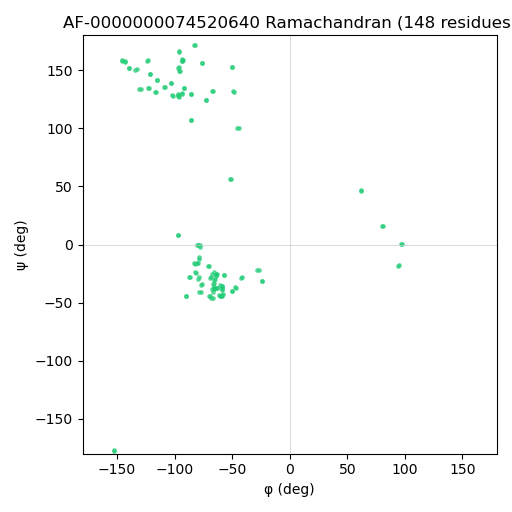.81 19 ILE B C 1
ATOM 712 O O . ILE B 1 19 ? 4.816 -4.258 6.992 1 95.81 19 ILE B O 1
ATOM 716 N N . ARG B 1 20 ? 3.436 -2.939 8.289 1 97.19 20 ARG B N 1
ATOM 717 C CA . ARG B 1 20 ? 4.48 -1.949 8.531 1 97.19 20 ARG B CA 1
ATOM 718 C C . ARG B 1 20 ? 5.684 -2.58 9.227 1 97.19 20 ARG B C 1
ATOM 720 O O . ARG B 1 20 ? 6.832 -2.289 8.875 1 97.19 20 ARG B O 1
ATOM 727 N N . ALA B 1 21 ? 5.441 -3.424 10.203 1 95.62 21 ALA B N 1
ATOM 728 C CA . ALA B 1 21 ? 6.516 -4.113 10.922 1 95.62 21 ALA B CA 1
ATOM 729 C C . ALA B 1 21 ? 7.32 -5 9.977 1 95.62 21 ALA B C 1
ATOM 731 O O . ALA B 1 21 ? 8.555 -5.004 10.023 1 95.62 21 ALA B O 1
ATOM 732 N N . ALA B 1 22 ? 6.617 -5.734 9.109 1 95.75 22 ALA B N 1
ATOM 733 C CA . ALA B 1 22 ? 7.273 -6.652 8.18 1 95.75 22 ALA B CA 1
ATOM 734 C C . ALA B 1 22 ? 8.133 -5.891 7.176 1 95.75 22 ALA B C 1
ATOM 736 O O . ALA B 1 22 ? 9.203 -6.355 6.789 1 95.75 22 ALA B O 1
ATOM 737 N N . LEU B 1 23 ? 7.652 -4.773 6.746 1 96.44 23 LEU B N 1
ATOM 738 C CA . LEU B 1 23 ? 8.344 -3.947 5.766 1 96.44 23 LEU B CA 1
ATOM 739 C C . LEU B 1 23 ? 9.445 -3.119 6.426 1 96.44 23 LEU B C 1
ATOM 741 O O . LEU B 1 23 ? 10.266 -2.508 5.738 1 96.44 23 LEU B O 1
ATOM 745 N N . HIS B 1 24 ? 9.391 -3.006 7.801 1 96.38 24 HIS B N 1
ATOM 746 C CA . HIS B 1 24 ? 10.305 -2.168 8.562 1 96.38 24 HIS B CA 1
ATOM 747 C C . HIS B 1 24 ? 10.172 -0.701 8.172 1 96.38 24 HIS B C 1
ATOM 749 O O . HIS B 1 24 ? 11.164 -0.035 7.887 1 96.38 24 HIS B O 1
ATOM 755 N N . VAL B 1 25 ? 8.914 -0.309 8.102 1 96.69 25 VAL B N 1
ATOM 756 C CA . VAL B 1 25 ? 8.648 1.084 7.758 1 96.69 25 VAL B CA 1
ATOM 757 C C . VAL B 1 25 ? 7.797 1.734 8.852 1 96.69 25 VAL B C 1
ATOM 759 O O . VAL B 1 25 ? 7.121 1.042 9.617 1 96.69 25 VAL B O 1
ATOM 762 N N . GLY B 1 26 ? 7.844 3.061 8.914 1 95.44 26 GLY B N 1
ATOM 763 C CA . GLY B 1 26 ? 7.078 3.887 9.828 1 95.44 26 GLY B CA 1
ATOM 764 C C . GLY B 1 26 ? 6.805 5.281 9.289 1 95.44 26 GLY B C 1
ATOM 765 O O . GLY B 1 26 ? 7.09 5.566 8.125 1 95.44 26 GLY B O 1
ATOM 766 N N . PRO B 1 27 ? 6.145 6.102 10.125 1 94.94 27 PRO B N 1
ATOM 767 C CA . PRO B 1 27 ? 5.855 7.48 9.727 1 94.94 27 PRO B CA 1
ATOM 768 C C . PRO B 1 27 ? 7.082 8.203 9.172 1 94.94 27 PRO B C 1
ATOM 770 O O . PRO B 1 27 ? 8.164 8.133 9.766 1 94.94 27 PRO B O 1
ATOM 773 N N . GLY B 1 28 ? 6.902 8.836 8.047 1 93.44 28 GLY B N 1
ATOM 774 C CA . GLY B 1 28 ? 7.988 9.594 7.449 1 93.44 28 GLY B CA 1
ATOM 775 C C . GLY B 1 28 ? 8.773 8.805 6.422 1 93.44 28 GLY B C 1
ATOM 776 O O . GLY B 1 28 ? 9.492 9.383 5.605 1 93.44 28 GLY B O 1
ATOM 777 N N . ASP B 1 29 ? 8.68 7.488 6.418 1 93.19 29 ASP B N 1
ATOM 778 C CA . ASP B 1 29 ? 9.398 6.652 5.461 1 93.19 29 ASP B CA 1
ATOM 779 C C . ASP B 1 29 ? 8.734 6.703 4.082 1 93.19 29 ASP B C 1
ATOM 781 O O . ASP B 1 29 ? 7.555 7.035 3.969 1 93.19 29 ASP B O 1
ATOM 785 N N . LEU B 1 30 ? 9.57 6.402 3.09 1 92.94 30 LEU B N 1
ATOM 786 C CA . LEU B 1 30 ? 9.102 6.305 1.713 1 92.94 30 LEU B CA 1
ATOM 787 C C . LEU B 1 30 ? 8.969 4.848 1.286 1 92.94 30 LEU B C 1
ATOM 789 O O . LEU B 1 30 ? 9.812 4.016 1.627 1 92.94 30 LEU B O 1
ATOM 793 N N . ILE B 1 31 ? 7.902 4.625 0.587 1 95.31 31 ILE B N 1
ATOM 794 C CA . ILE B 1 31 ? 7.719 3.289 0.028 1 95.31 31 ILE B CA 1
ATOM 795 C C . ILE B 1 31 ? 7.609 3.377 -1.492 1 95.31 31 ILE B C 1
ATOM 797 O O . ILE B 1 31 ? 7.125 4.375 -2.031 1 95.31 31 ILE B O 1
ATOM 801 N N . ALA B 1 32 ? 8.086 2.404 -2.172 1 94.75 32 ALA B N 1
ATOM 802 C CA . ALA B 1 32 ? 8 2.281 -3.625 1 94.75 32 ALA B CA 1
ATOM 803 C C . ALA B 1 32 ? 6.902 1.308 -4.035 1 94.75 32 ALA B C 1
ATOM 805 O O . ALA B 1 32 ? 6.812 0.201 -3.496 1 94.75 32 ALA B O 1
ATOM 806 N N . TRP B 1 33 ? 6.082 1.793 -4.875 1 95.88 33 TRP B N 1
ATOM 807 C CA . TRP B 1 33 ? 5.055 0.978 -5.516 1 95.88 33 TRP B CA 1
ATOM 808 C C . TRP B 1 33 ? 5.52 0.487 -6.883 1 95.88 33 TRP B C 1
ATOM 810 O O . TRP B 1 33 ? 5.957 1.281 -7.719 1 95.88 33 TRP B O 1
ATOM 820 N N . GLU B 1 34 ? 5.43 -0.828 -7.066 1 95.06 34 GLU B N 1
ATOM 821 C CA . GLU B 1 34 ? 5.762 -1.425 -8.352 1 95.06 34 GLU B CA 1
ATOM 822 C C . GLU B 1 34 ? 4.648 -2.355 -8.836 1 95.06 34 GLU B C 1
ATOM 824 O O . GLU B 1 34 ? 4.188 -3.219 -8.086 1 95.06 34 GLU B O 1
ATOM 829 N N . ILE B 1 35 ? 4.312 -2.18 -10.109 1 96.44 35 ILE B N 1
ATOM 830 C CA . ILE B 1 35 ? 3.266 -3.039 -10.656 1 96.44 35 ILE B CA 1
ATOM 831 C C . ILE B 1 35 ? 3.875 -4.352 -11.141 1 96.44 35 ILE B C 1
ATOM 833 O O . ILE B 1 35 ? 4.871 -4.352 -11.867 1 96.44 35 ILE B O 1
ATOM 837 N N . GLU B 1 36 ? 3.264 -5.453 -10.695 1 95.44 36 GLU B N 1
ATOM 838 C CA . GLU B 1 36 ? 3.705 -6.789 -11.086 1 95.44 36 GLU B CA 1
ATOM 839 C C . GLU B 1 36 ? 2.928 -7.293 -12.297 1 95.44 36 GLU B C 1
ATOM 841 O O . GLU B 1 36 ? 1.815 -6.832 -12.562 1 95.44 36 GLU B O 1
ATOM 846 N N . PRO B 1 37 ? 3.51 -8.258 -12.977 1 93.38 37 PRO B N 1
ATOM 847 C CA . PRO B 1 37 ? 2.857 -8.781 -14.172 1 93.38 37 PRO B CA 1
ATOM 848 C C . PRO B 1 37 ? 1.527 -9.469 -13.867 1 93.38 37 PRO B C 1
ATOM 850 O O . PRO B 1 37 ? 0.656 -9.547 -14.742 1 93.38 37 PRO B O 1
ATOM 853 N N . ASP B 1 38 ? 1.423 -9.945 -12.641 1 92.81 38 ASP B N 1
ATOM 854 C CA . ASP B 1 38 ? 0.202 -10.664 -12.289 1 92.81 38 ASP B CA 1
ATOM 855 C C . ASP B 1 38 ? -0.928 -9.688 -11.953 1 92.81 38 ASP B C 1
ATOM 857 O O . ASP B 1 38 ? -2.023 -10.109 -11.578 1 92.81 38 ASP B O 1
ATOM 861 N N . GLY B 1 39 ? -0.699 -8.391 -12.008 1 93.06 39 GLY B N 1
ATOM 862 C CA . GLY B 1 39 ? -1.726 -7.387 -11.773 1 93.06 39 GLY B CA 1
ATOM 863 C C . GLY B 1 39 ? -1.725 -6.852 -10.352 1 93.06 39 GLY B C 1
ATOM 864 O O . GLY B 1 39 ? -2.533 -5.988 -10.008 1 93.06 39 GLY B O 1
ATOM 865 N N . SER B 1 40 ? -0.822 -7.344 -9.555 1 96.75 40 SER B N 1
ATOM 866 C CA . SER B 1 40 ? -0.673 -6.867 -8.188 1 96.75 40 SER B CA 1
ATOM 867 C C . SER B 1 40 ? 0.416 -5.805 -8.086 1 96.75 40 SER B C 1
ATOM 869 O O . SER B 1 40 ? 1.109 -5.523 -9.062 1 96.75 40 SER B O 1
ATOM 871 N N . ALA B 1 41 ? 0.433 -5.156 -7.012 1 97.81 41 ALA B N 1
ATOM 872 C CA . ALA B 1 41 ? 1.488 -4.184 -6.75 1 97.81 41 ALA B CA 1
ATOM 873 C C . ALA B 1 41 ? 2.443 -4.688 -5.672 1 97.81 41 ALA B C 1
ATOM 875 O O . ALA B 1 41 ? 2.01 -5.227 -4.652 1 97.81 41 ALA B O 1
ATOM 876 N N . ARG B 1 42 ? 3.658 -4.508 -5.93 1 97.44 42 ARG B N 1
ATOM 877 C CA . ARG B 1 42 ? 4.68 -4.777 -4.926 1 97.44 42 ARG B CA 1
ATOM 878 C C . ARG B 1 42 ? 5.094 -3.496 -4.207 1 97.44 42 ARG B C 1
ATOM 880 O O . ARG B 1 42 ? 5.352 -2.475 -4.848 1 97.44 42 ARG B O 1
ATOM 887 N N . VAL B 1 43 ? 5.078 -3.521 -2.904 1 97.25 43 VAL B N 1
ATOM 888 C CA . VAL B 1 43 ? 5.445 -2.373 -2.08 1 97.25 43 VAL B CA 1
ATOM 889 C C . VAL B 1 43 ? 6.684 -2.707 -1.253 1 97.25 43 VAL B C 1
ATOM 891 O O . VAL B 1 43 ? 6.746 -3.758 -0.613 1 97.25 43 VAL B O 1
ATOM 894 N N . ARG B 1 44 ? 7.668 -1.861 -1.246 1 96 44 ARG B N 1
ATOM 895 C CA . ARG B 1 44 ? 8.875 -2.041 -0.448 1 96 44 ARG B CA 1
ATOM 896 C C . ARG B 1 44 ? 9.383 -0.707 0.093 1 96 44 ARG B C 1
ATOM 898 O O . ARG B 1 44 ? 9.078 0.349 -0.467 1 96 44 ARG B O 1
ATOM 905 N N . ARG B 1 45 ? 10.086 -0.825 1.105 1 95.19 45 ARG B N 1
ATOM 906 C CA . ARG B 1 45 ? 10.727 0.363 1.658 1 95.19 45 ARG B CA 1
ATOM 907 C C . ARG B 1 45 ? 11.781 0.914 0.701 1 95.19 45 ARG B C 1
ATOM 909 O O . ARG B 1 45 ? 12.57 0.154 0.132 1 95.19 45 ARG B O 1
ATOM 916 N N . VAL B 1 46 ? 11.719 2.225 0.482 1 92.19 46 VAL B N 1
ATOM 917 C CA . VAL B 1 46 ? 12.742 2.869 -0.329 1 92.19 46 VAL B CA 1
ATOM 918 C C . VAL B 1 46 ? 14.047 2.947 0.458 1 92.19 46 VAL B C 1
ATOM 920 O O . VAL B 1 46 ? 14.062 3.408 1.603 1 92.19 46 VAL B O 1
ATOM 923 N N . GLN B 1 47 ? 15.047 2.416 -0.131 1 85.81 47 GLN B N 1
ATOM 924 C CA . GLN B 1 47 ? 16.375 2.492 0.472 1 85.81 47 GLN B CA 1
ATOM 925 C C . GLN B 1 47 ? 17.188 3.646 -0.115 1 85.81 47 GLN B C 1
ATOM 927 O O . GLN B 1 47 ? 16.875 4.125 -1.212 1 85.81 47 GLN B O 1
ATOM 932 N N . PRO B 1 48 ? 18.062 4.148 0.657 1 79.19 48 PRO B N 1
ATOM 933 C CA . PRO B 1 48 ? 18.906 5.258 0.189 1 79.19 48 PRO B CA 1
ATOM 934 C C . PRO B 1 48 ? 19.484 5.012 -1.202 1 79.19 48 PRO B C 1
ATOM 936 O O . PRO B 1 48 ? 19.578 5.941 -2.006 1 79.19 48 PRO B O 1
ATOM 939 N N . LEU B 1 49 ? 19.844 3.744 -1.467 1 74.88 49 LEU B N 1
ATOM 940 C CA . LEU B 1 49 ? 20.453 3.439 -2.756 1 74.88 49 LEU B CA 1
ATOM 941 C C . LEU B 1 49 ? 19.438 3.559 -3.883 1 74.88 49 LEU B C 1
ATOM 943 O O . LEU B 1 49 ? 19.797 3.744 -5.043 1 74.88 49 LEU B O 1
ATOM 947 N N . ASP B 1 50 ? 18.234 3.516 -3.469 1 72.38 50 ASP B N 1
ATOM 948 C CA . ASP B 1 50 ? 17.141 3.619 -4.426 1 72.38 50 ASP B CA 1
ATOM 949 C C . ASP B 1 50 ? 16.875 5.074 -4.797 1 72.38 50 ASP B C 1
ATOM 951 O O . ASP B 1 50 ? 16.25 5.355 -5.828 1 72.38 50 ASP B O 1
ATOM 955 N N . ILE B 1 51 ? 17.266 5.922 -3.883 1 65.81 51 ILE B N 1
ATOM 956 C CA . ILE B 1 51 ? 16.828 7.316 -3.904 1 65.81 51 ILE B CA 1
ATOM 957 C C . ILE B 1 51 ? 17.25 7.965 -5.223 1 65.81 51 ILE B C 1
ATOM 959 O O . ILE B 1 51 ? 16.469 8.719 -5.82 1 65.81 51 ILE B O 1
ATOM 963 N N . GLU B 1 52 ? 18.328 7.566 -5.633 1 64.5 52 GLU B N 1
ATOM 964 C CA . GLU B 1 52 ? 18.781 8.172 -6.887 1 64.5 52 GLU B CA 1
ATOM 965 C C . GLU B 1 52 ? 17.891 7.738 -8.047 1 64.5 52 GLU B C 1
ATOM 967 O O . GLU B 1 52 ? 17.531 8.547 -8.906 1 64.5 52 GLU B O 1
ATOM 972 N N . TYR B 1 53 ? 17.703 6.5 -8 1 67 53 TYR B N 1
ATOM 973 C CA . TYR B 1 53 ? 16.875 5.918 -9.055 1 67 53 TYR B CA 1
ATOM 974 C C . TYR B 1 53 ? 15.445 6.426 -8.961 1 67 53 TYR B C 1
ATOM 976 O O . TYR B 1 53 ? 14.836 6.773 -9.977 1 67 53 TYR B O 1
ATOM 984 N N . LEU B 1 54 ? 15.016 6.594 -7.754 1 68.19 54 LEU B N 1
ATOM 985 C CA . LEU B 1 54 ? 13.641 7 -7.516 1 68.19 54 LEU B CA 1
ATOM 986 C C . LEU B 1 54 ? 13.461 8.5 -7.746 1 68.19 54 LEU B C 1
ATOM 988 O O . LEU B 1 54 ? 12.406 8.945 -8.188 1 68.19 54 LEU B O 1
ATOM 992 N N . LYS B 1 55 ? 14.422 9.336 -7.309 1 63.38 55 LYS B N 1
ATOM 993 C CA . LYS B 1 55 ? 14.406 10.773 -7.59 1 63.38 55 LYS B CA 1
ATOM 994 C C . LYS B 1 55 ? 14.188 11.039 -9.07 1 63.38 55 LYS B C 1
ATOM 996 O O . LYS B 1 55 ? 13.5 11.992 -9.438 1 63.38 55 L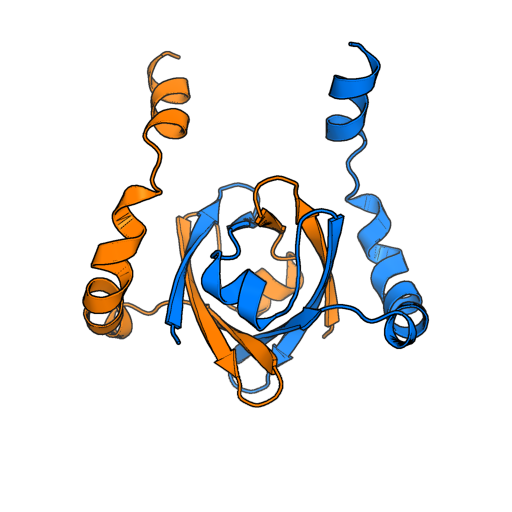YS B O 1
ATOM 1001 N N . ALA B 1 56 ? 14.805 10.242 -9.664 1 59.41 56 ALA B N 1
ATOM 1002 C CA . ALA B 1 56 ? 14.648 10.383 -11.109 1 59.41 56 ALA B CA 1
ATOM 1003 C C . ALA B 1 56 ? 13.211 10.094 -11.539 1 59.41 56 ALA B C 1
ATOM 1005 O O . ALA B 1 56 ? 12.68 10.742 -12.438 1 59.41 56 ALA B O 1
ATOM 1006 N N . VAL B 1 57 ? 12.719 9.25 -10.719 1 56.56 57 VAL B N 1
ATOM 1007 C CA . VAL B 1 57 ? 11.344 8.875 -11.023 1 56.56 57 VAL B CA 1
ATOM 1008 C C . VAL B 1 57 ? 10.375 9.805 -10.305 1 56.56 57 VAL B C 1
ATOM 1010 O O . VAL B 1 57 ? 9.312 10.148 -10.836 1 56.56 57 VAL B O 1
ATOM 1013 N N . GLU B 1 58 ? 10.688 10.109 -8.867 1 54.84 58 GLU B N 1
ATOM 1014 C CA . GLU B 1 58 ? 9.891 11.031 -8.062 1 54.84 58 GLU B CA 1
ATOM 1015 C C . GLU B 1 58 ? 9.859 12.422 -8.688 1 54.84 58 GLU B C 1
ATOM 1017 O O . GLU B 1 58 ? 8.938 13.203 -8.438 1 54.84 58 GLU B O 1
ATOM 1022 N N . GLY B 1 59 ? 10.953 12.867 -9.219 1 49.72 59 GLY B N 1
ATOM 1023 C CA . GLY B 1 59 ? 10.812 14.195 -9.789 1 49.72 59 GLY B CA 1
ATOM 1024 C C . GLY B 1 59 ? 9.383 14.531 -10.172 1 49.72 59 GLY B C 1
ATOM 1025 O O . GLY B 1 59 ? 9 15.703 -10.188 1 49.72 59 GLY B O 1
ATOM 1026 N N . THR B 1 60 ? 8.758 13.586 -10.508 1 42.56 60 THR B N 1
ATOM 1027 C CA . THR B 1 60 ? 7.41 13.93 -10.953 1 42.56 60 THR B CA 1
ATOM 1028 C C . THR B 1 60 ? 6.449 13.969 -9.773 1 42.56 60 THR B C 1
ATOM 1030 O O . THR B 1 60 ? 5.371 14.562 -9.859 1 42.56 60 THR B O 1
ATOM 1033 N N . LEU B 1 61 ? 6.691 13.234 -8.734 1 44.56 61 LEU B N 1
ATOM 1034 C CA . LEU B 1 61 ? 5.68 13.188 -7.68 1 44.56 61 LEU B CA 1
ATOM 1035 C C . LEU B 1 61 ? 5.812 14.383 -6.742 1 44.56 61 LEU B C 1
ATOM 1037 O O . LEU B 1 61 ? 5.09 14.477 -5.746 1 44.56 61 LEU B O 1
ATOM 1041 N N . SER B 1 62 ? 6.863 15.133 -6.684 1 44.16 62 SER B N 1
ATOM 1042 C CA . SER B 1 62 ? 7.078 16.266 -5.797 1 44.16 62 SER B CA 1
ATOM 1043 C C . SER B 1 62 ? 5.82 17.125 -5.684 1 44.16 62 SER B C 1
ATOM 1045 O O . SER B 1 62 ? 5.75 18.031 -4.844 1 44.16 62 SER B O 1
ATOM 1047 N N . GLU B 1 63 ? 5.09 17.062 -6.715 1 38.62 63 GLU B N 1
ATOM 1048 C CA . GLU B 1 63 ? 4.055 18.094 -6.59 1 38.62 63 GLU B CA 1
ATOM 1049 C C . GLU B 1 63 ? 3.096 17.766 -5.445 1 38.62 63 GLU B C 1
ATOM 1051 O O . GLU B 1 63 ? 2.312 18.625 -5.027 1 38.62 63 GLU B O 1
ATOM 1056 N N . TRP B 1 64 ? 2.988 16.531 -5.125 1 42.38 64 TRP B N 1
ATOM 1057 C CA . TRP B 1 64 ? 1.824 16.219 -4.305 1 42.38 64 TRP B CA 1
ATOM 1058 C C . TRP B 1 64 ? 2.062 16.594 -2.846 1 42.38 64 TRP B C 1
ATOM 1060 O O . TRP B 1 64 ? 1.275 16.234 -1.967 1 42.38 64 TRP 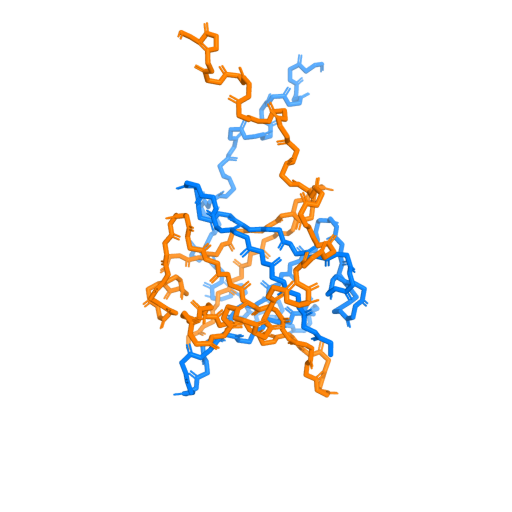B O 1
ATOM 1070 N N . THR B 1 65 ? 3.314 16.938 -2.385 1 40.44 65 THR B N 1
ATOM 1071 C CA . THR B 1 65 ? 3.41 17.547 -1.06 1 40.44 65 THR B CA 1
ATOM 1072 C C . THR B 1 65 ? 2.465 18.734 -0.936 1 40.44 65 THR B C 1
ATOM 1074 O O . THR B 1 65 ? 2.701 19.781 -1.537 1 40.44 65 THR B O 1
ATOM 1077 N N . SER B 1 66 ? 1.261 18.5 -1.163 1 36.41 66 SER B N 1
ATOM 1078 C CA . SER B 1 66 ? 0.443 19.703 -0.991 1 36.41 66 SER B CA 1
ATOM 1079 C C . SER B 1 66 ? 0.808 20.438 0.292 1 36.41 66 SER B C 1
ATOM 1081 O O . SER B 1 66 ? 0.982 19.812 1.344 1 36.41 66 SER B O 1
ATOM 1083 N N . PRO B 1 67 ? 1.613 21.516 0.238 1 34.44 67 PRO B N 1
ATOM 1084 C CA . PRO B 1 67 ? 1.837 22.5 1.298 1 34.44 67 PRO B CA 1
ATOM 1085 C C . PRO B 1 67 ? 0.637 22.641 2.23 1 34.44 67 PRO B C 1
ATOM 1087 O O . PRO B 1 67 ? 0.752 23.234 3.303 1 34.44 67 PRO B O 1
ATOM 1090 N N . ALA B 1 68 ? -0.459 22.266 1.762 1 37.5 68 ALA B N 1
ATOM 1091 C CA . ALA B 1 68 ? -1.629 22.594 2.572 1 37.5 68 ALA B CA 1
ATOM 1092 C C . ALA B 1 68 ? -1.61 21.828 3.896 1 37.5 68 ALA B C 1
ATOM 1094 O O . ALA B 1 68 ? -2.236 22.25 4.871 1 37.5 68 ALA B O 1
ATOM 1095 N N . ASP B 1 69 ? -1.122 20.672 3.91 1 36.38 69 ASP B N 1
ATOM 1096 C CA . ASP B 1 69 ? -1.191 20.047 5.23 1 36.38 69 ASP B CA 1
ATOM 1097 C C . ASP B 1 69 ? -0.09 20.578 6.145 1 36.38 69 ASP B C 1
ATOM 1099 O O . ASP B 1 69 ? -0.161 20.422 7.367 1 36.38 69 ASP B O 1
ATOM 1103 N N . GLU B 1 70 ? 1.016 21 5.613 1 35 70 GLU B N 1
ATOM 1104 C CA . GLU B 1 70 ? 2.053 21.547 6.477 1 35 70 GLU B CA 1
ATOM 1105 C C . GLU B 1 70 ? 1.603 22.875 7.102 1 35 70 GLU B C 1
ATOM 1107 O O . GLU B 1 70 ? 2.09 23.25 8.164 1 35 70 GLU B O 1
ATOM 1112 N N . GLU B 1 71 ? 0.894 23.719 6.352 1 36.31 71 GLU B N 1
ATOM 1113 C CA . GLU B 1 71 ? 0.544 25.062 6.816 1 36.31 71 GLU B CA 1
ATOM 1114 C C . GLU B 1 71 ? -0.369 25 8.039 1 36.31 71 GLU B C 1
ATOM 1116 O O . GLU B 1 71 ? -0.421 25.953 8.828 1 36.31 71 GLU B O 1
ATOM 1121 N N . ALA B 1 72 ? -1.179 23.938 8.25 1 36.47 72 ALA B N 1
ATOM 1122 C CA . ALA B 1 72 ? -2.049 24 9.414 1 36.47 72 ALA B CA 1
ATOM 1123 C C . ALA B 1 72 ? -1.238 23.922 10.711 1 36.47 72 ALA B C 1
ATOM 1125 O O . ALA B 1 72 ? -1.709 24.328 11.773 1 36.47 72 ALA B O 1
ATOM 1126 N N . TYR B 1 73 ? -0.024 23.25 10.711 1 37.12 73 TYR B N 1
ATOM 1127 C CA . TYR B 1 73 ? 0.689 23.234 11.984 1 37.12 73 TYR B CA 1
ATOM 1128 C C . TYR B 1 73 ? 1.362 24.578 12.25 1 37.12 73 TYR B C 1
ATOM 1130 O O . TYR B 1 73 ? 1.756 24.875 13.383 1 37.12 73 TYR B O 1
ATOM 1138 N N . ARG B 1 74 ? 1.81 25.219 11.234 1 33.47 74 ARG B N 1
ATOM 1139 C CA . ARG B 1 74 ? 2.557 26.406 11.594 1 33.47 74 ARG B CA 1
ATOM 1140 C C . ARG B 1 74 ? 1.681 27.391 12.383 1 33.47 74 ARG B C 1
ATOM 1142 O O . ARG B 1 74 ? 2.172 28.109 13.25 1 33.47 74 ARG B O 1
ATOM 1149 N N . ASP B 1 75 ? 0.399 27.375 11.945 1 34.19 75 ASP B N 1
ATOM 1150 C CA . ASP B 1 75 ? -0.313 28.469 12.602 1 34.19 75 ASP B CA 1
ATOM 1151 C C . ASP B 1 75 ? -0.67 28.109 14.039 1 34.19 75 ASP B C 1
ATOM 1153 O O . ASP B 1 75 ? -1.327 28.875 14.734 1 34.19 75 ASP B O 1
ATOM 1157 N N . LEU B 1 76 ? -0.312 26.812 14.492 1 32.38 76 LEU B N 1
ATOM 1158 C CA . LEU B 1 76 ? -0.548 26.859 15.93 1 32.38 76 LEU B CA 1
ATOM 1159 C C . LEU B 1 76 ? 0.624 27.5 16.656 1 32.38 76 LEU B C 1
ATOM 1161 O O . LEU B 1 76 ? 1.761 27.453 16.188 1 32.38 76 LEU B O 1
#

pLDDT: mean 77.02, std 23.94, range [32.34, 97.81]

Organism: Methylococcus capsulatus (strain ATCC 33009 / NCIMB 11132 / Bath) (NCBI:txid243233)

Radius of gyration: 15.91 Å; Cα contacts (8 Å, |Δi|>4): 241; chains: 2; bounding box: 45×44×30 Å

Secondary structure (DSSP, 8-state):
-EEEEEPPTTSEEE--HHHHHHHT--TT-EEEEEE-TTS-EEEEEPPHHHHHHHHHHHTTGGGGS-THHHHHHHT-/-EEEEEPPTTSEEE--HHHHHHHT--TT-EEEEEE-TTS-EEEEEPPHHHHHHHHHHHTTGGGG--THHHHHHHT-

Nearest PDB structures (foldseek):
  2w1t-assembly1_A  TM=7.309E-01  e=2.988E-03  Bacillus subtilis
  2ro4-assembly1_B  TM=7.807E-01  e=2.021E-02  Bacillus subtilis
  5itm-assembly2_A  TM=8.364E-01  e=2.961E-02  Saccharolobus solfataricus
  1yfb-assembly1_A  TM=8.179E-01  e=3.156E-02  Bacillus subtilis
  2w1t-assembly1_B  TM=6.683E-01  e=8.827E-03  Bacillus subtilis

Sequence (152 aa):
MTAVAKITAKGQTTIPADIRAALHVGPGDLIAWEIEPDGSARVRRVQPLDIEYLKAVEGTLSEWTSPADEEAYRDLMTAVAKITAKGQTTIPADIRAALHVGPGDLIAWEIEPDGSARVRRVQPLDIEYLKAVEGTLSEWTSPADEEAYRDL

InterPro domains:
  IPR007159 SpoVT-AbrB domain [SM00966] (5-51)
  IPR007159 SpoVT-AbrB domain [TIGR01439] (5-31)
  IPR031848 PrlF antitoxin [PF15937] (5-47)
  IPR037914 SpoVT-AbrB domain superfamily [SSF89447] (3-47)

Foldseek 3Di:
DDDDWDADPVRDTDDDPVNCVVQVHDPPWDWDWDADPVGDIDIHTDDPVCCVVVCVVCVPVVVPPPCVVVVVVVVD/DDDDWDQDPVRDTDDDPVNCVVQVHDPPWDWDWDADPVGDIDIHTDDPVCCVVCCVVCVPVVVVPPCVVVVVVVVD

Solvent-accessible surface area (backbone atoms only — not comparable to full-atom values): 8535 Å² total; per-residue (Å²): 105,76,46,72,38,54,28,35,88,84,36,29,31,56,52,53,67,70,56,26,60,62,42,70,53,53,61,74,36,46,32,34,38,30,62,42,94,88,46,32,32,39,37,38,61,60,46,78,84,41,43,64,63,39,46,69,58,34,68,67,55,66,68,68,66,56,61,68,70,59,54,64,59,64,75,100,106,76,48,70,36,54,26,34,88,85,35,28,32,54,52,52,67,70,55,26,60,63,42,70,53,54,60,73,35,45,33,34,40,30,61,40,95,88,43,31,30,39,37,36,62,59,44,78,83,40,42,64,64,39,46,68,58,37,68,68,55,65,67,68,66,54,61,69,69,61,54,64,59,64,76,100